Protein AF-A0A6M1PQY9-F1 (afdb_monomer_lite)

Secondary structure (DSSP, 8-state):
---TT-TTPPP-GGGHHHHHHH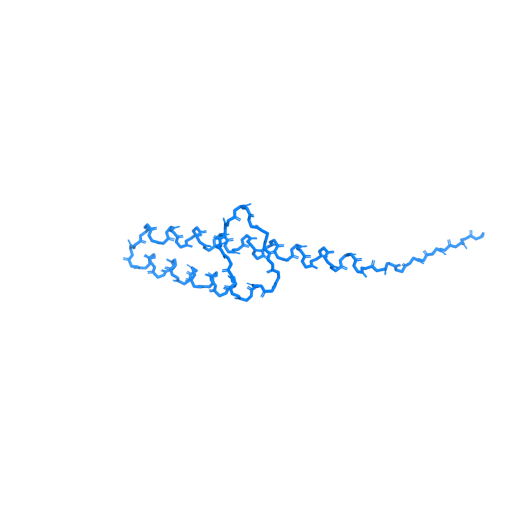HHHHHHHHHHHHHTT-HHHHHHHHHHHHHHHHHHHHHHHHHHHHHHHT-----------

Sequence (81 aa):
MACVGCGAKVPRPEFREEIEAFYNWADESEKRFEQLGFFLEAKKMKIAKNRAKNELKEIQLIEKSQKDESYAPEIRISSNK

Foldseek 3Di:
DPDQLDPVDQQDLVCLVVLVVQLVVLVVQLVVCVVVVVNVSNVVSVVSNVSSVVSNVSSVVVVVVVVVVVDDDDDDDDDDD

pLDDT: mean 92.99, std 8.12, range [55.09, 98.62]

Organism: NCBI:txid1850370

Structure (mmCIF, N/CA/C/O backbone):
data_AF-A0A6M1PQY9-F1
#
_entry.id   AF-A0A6M1PQY9-F1
#
loop_
_atom_site.group_PDB
_atom_site.id
_atom_site.type_symbol
_atom_site.label_atom_id
_atom_site.label_alt_id
_atom_site.label_comp_id
_atom_site.label_asym_id
_atom_site.label_entity_id
_atom_site.label_seq_id
_atom_site.pdbx_PDB_ins_code
_atom_site.Cartn_x
_atom_site.Cartn_y
_atom_site.Cartn_z
_atom_site.occupancy
_atom_site.B_iso_or_equiv
_atom_site.auth_seq_id
_atom_site.auth_comp_id
_atom_site.auth_asym_id
_atom_site.auth_atom_id
_atom_site.pdbx_PDB_model_num
ATOM 1 N N . MET A 1 1 ? 2.852 -14.513 -1.357 1.00 63.69 1 MET A N 1
ATOM 2 C CA . MET A 1 1 ? 3.098 -13.283 -0.572 1.00 63.69 1 MET A CA 1
ATOM 3 C C . MET A 1 1 ? 3.652 -13.621 0.819 1.00 63.69 1 MET A C 1
ATOM 5 O O . MET A 1 1 ? 3.002 -14.343 1.562 1.00 63.69 1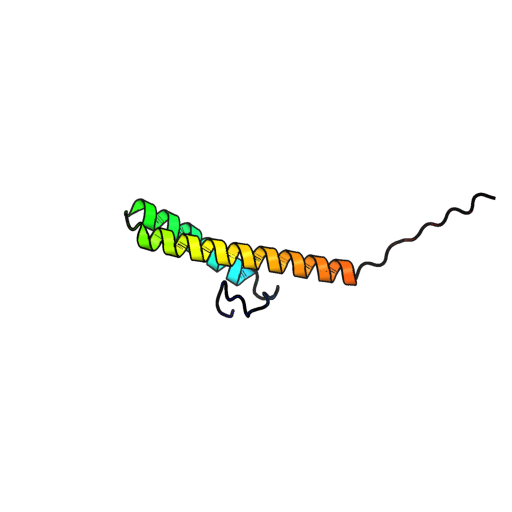 MET A O 1
ATOM 9 N N . ALA A 1 2 ? 4.855 -13.144 1.162 1.00 74.31 2 ALA A N 1
ATOM 10 C CA . ALA A 1 2 ? 5.408 -13.223 2.527 1.00 74.31 2 ALA A CA 1
ATOM 11 C C . ALA A 1 2 ? 4.824 -12.120 3.443 1.00 74.31 2 ALA A C 1
ATOM 13 O O . ALA A 1 2 ? 4.036 -11.296 2.984 1.00 74.31 2 ALA A O 1
ATOM 14 N N . CYS A 1 3 ? 5.221 -12.067 4.719 1.00 83.94 3 CYS A N 1
ATOM 15 C CA . CYS A 1 3 ? 4.725 -11.082 5.691 1.00 83.94 3 CYS A CA 1
ATOM 16 C C . CYS A 1 3 ? 4.879 -9.618 5.216 1.00 83.94 3 CYS A C 1
ATOM 18 O O . CYS A 1 3 ? 5.955 -9.207 4.782 1.00 83.94 3 CYS A O 1
ATOM 20 N N . VAL A 1 4 ? 3.793 -8.836 5.303 1.00 88.50 4 VAL A N 1
ATOM 21 C CA . VAL A 1 4 ? 3.745 -7.421 4.885 1.00 88.50 4 VAL A CA 1
ATOM 22 C C . VAL A 1 4 ? 4.341 -6.515 5.969 1.00 88.50 4 VAL A C 1
ATOM 24 O O . VAL A 1 4 ? 3.915 -6.536 7.127 1.00 88.50 4 VAL A O 1
ATOM 27 N N . GLY A 1 5 ? 5.313 -5.689 5.589 1.00 85.88 5 GLY A N 1
ATOM 28 C CA . GLY A 1 5 ? 6.053 -4.764 6.444 1.00 85.88 5 GLY A CA 1
ATOM 29 C C . GLY A 1 5 ? 7.207 -5.397 7.218 1.00 85.88 5 GLY A C 1
ATOM 30 O O . GLY A 1 5 ? 7.591 -4.871 8.263 1.00 85.88 5 GLY A O 1
ATOM 31 N N . CYS A 1 6 ? 7.732 -6.532 6.759 1.00 91.00 6 CYS A N 1
ATOM 32 C CA . CYS A 1 6 ? 8.908 -7.155 7.357 1.00 91.00 6 CYS A CA 1
ATOM 33 C C . CYS A 1 6 ? 10.189 -6.468 6.878 1.00 91.00 6 CYS A C 1
ATOM 35 O O . CYS A 1 6 ? 10.500 -6.510 5.695 1.00 91.00 6 CYS A O 1
ATOM 37 N N . GLY A 1 7 ? 10.972 -5.900 7.798 1.00 86.56 7 GLY A N 1
ATOM 38 C CA . GLY A 1 7 ? 12.217 -5.201 7.449 1.00 86.56 7 GLY A CA 1
ATOM 39 C C . GLY A 1 7 ? 13.334 -6.097 6.898 1.00 86.56 7 GLY A C 1
ATOM 40 O O . GLY A 1 7 ? 14.301 -5.586 6.352 1.00 86.56 7 GLY A O 1
ATOM 41 N N . ALA A 1 8 ? 13.215 -7.421 7.030 1.00 88.75 8 ALA A N 1
ATOM 42 C CA . ALA A 1 8 ? 14.168 -8.383 6.470 1.00 88.75 8 ALA A CA 1
ATOM 43 C C . ALA A 1 8 ? 13.762 -8.898 5.073 1.00 88.75 8 ALA A C 1
ATOM 45 O O . ALA A 1 8 ? 14.452 -9.740 4.502 1.00 88.75 8 ALA A O 1
ATOM 46 N N . LYS A 1 9 ? 12.623 -8.445 4.538 1.00 89.31 9 LYS A N 1
ATOM 47 C CA . LYS A 1 9 ? 12.082 -8.868 3.243 1.00 89.31 9 LYS A CA 1
ATOM 48 C C . LYS A 1 9 ? 12.394 -7.807 2.190 1.00 89.31 9 LYS A C 1
ATOM 50 O O . LYS A 1 9 ? 12.183 -6.627 2.433 1.00 89.31 9 LYS A O 1
ATOM 55 N N . VAL A 1 10 ? 12.795 -8.244 0.997 1.00 90.69 10 VAL A N 1
ATOM 56 C CA . VAL A 1 10 ? 12.807 -7.397 -0.206 1.00 90.69 10 VAL A CA 1
ATOM 57 C C . VAL A 1 10 ? 11.463 -7.559 -0.928 1.00 90.69 10 VAL A C 1
ATOM 59 O O . VAL A 1 10 ? 11.102 -8.694 -1.265 1.00 90.69 10 VAL A O 1
ATOM 62 N N . PRO A 1 11 ? 10.686 -6.485 -1.151 1.00 91.75 11 PRO A N 1
ATOM 63 C CA . PRO A 1 11 ? 9.454 -6.560 -1.931 1.00 91.75 11 PRO A CA 1
ATOM 64 C C . PRO A 1 11 ? 9.721 -6.989 -3.374 1.00 91.75 11 PRO A C 1
ATOM 66 O O . PRO A 1 11 ? 10.732 -6.619 -3.966 1.00 91.75 11 PRO A O 1
ATOM 69 N N . ARG A 1 12 ? 8.816 -7.786 -3.948 1.00 92.25 12 ARG A N 1
ATOM 70 C CA . ARG A 1 12 ? 8.953 -8.302 -5.317 1.00 92.25 12 ARG A CA 1
ATOM 71 C C . ARG A 1 12 ? 7.804 -7.782 -6.184 1.00 92.25 12 ARG A C 1
ATOM 73 O O . ARG A 1 12 ? 6.663 -7.887 -5.727 1.00 92.25 12 ARG A O 1
ATOM 80 N N . PRO A 1 13 ? 8.070 -7.273 -7.404 1.00 94.50 13 PRO A N 1
ATOM 81 C CA . PRO A 1 13 ? 7.025 -6.748 -8.287 1.00 94.50 13 PRO A CA 1
ATOM 82 C C . PRO A 1 13 ? 5.911 -7.751 -8.608 1.00 94.50 13 PRO A C 1
ATOM 84 O O . PRO A 1 13 ? 4.758 -7.360 -8.740 1.00 94.50 13 PRO A O 1
ATOM 87 N N . GLU A 1 14 ? 6.228 -9.048 -8.646 1.00 94.88 14 GLU A N 1
ATOM 88 C CA . GLU A 1 14 ? 5.256 -10.125 -8.892 1.00 94.88 14 GLU A CA 1
ATOM 89 C C . GLU A 1 14 ? 4.111 -10.204 -7.870 1.00 94.88 14 GLU A C 1
ATOM 91 O O . GLU A 1 14 ? 3.086 -10.793 -8.182 1.00 94.88 14 GLU A O 1
ATOM 96 N N . PHE A 1 15 ? 4.272 -9.622 -6.675 1.00 94.88 15 PHE A N 1
ATOM 97 C CA . PHE A 1 15 ? 3.244 -9.615 -5.627 1.00 94.88 15 PHE A CA 1
ATOM 98 C C . PHE A 1 15 ? 2.519 -8.271 -5.498 1.00 94.88 15 PHE A C 1
ATOM 100 O O . PHE A 1 15 ? 1.905 -7.991 -4.464 1.00 94.88 15 PHE A O 1
ATOM 107 N N . ARG A 1 16 ? 2.662 -7.377 -6.483 1.00 95.56 16 ARG A N 1
ATOM 108 C CA . ARG A 1 16 ? 2.108 -6.022 -6.409 1.00 95.56 16 ARG A CA 1
ATOM 109 C C . ARG A 1 16 ? 0.598 -6.037 -6.189 1.00 95.56 16 ARG A C 1
ATOM 111 O O . ARG A 1 16 ? 0.122 -5.337 -5.300 1.00 95.56 16 ARG A O 1
ATOM 118 N N . GLU A 1 17 ? -0.130 -6.839 -6.962 1.00 96.31 17 GLU A N 1
ATOM 119 C CA . GLU A 1 17 ? -1.594 -6.899 -6.905 1.00 96.31 17 GLU A CA 1
ATOM 120 C C . GLU A 1 17 ? -2.085 -7.389 -5.539 1.00 96.31 17 GLU A C 1
ATOM 122 O O . GLU A 1 17 ? -3.008 -6.813 -4.964 1.00 96.31 17 GLU A O 1
ATOM 127 N N . GLU A 1 18 ? -1.431 -8.394 -4.952 1.00 95.62 18 GLU A N 1
ATOM 128 C CA . GLU A 1 18 ? -1.786 -8.888 -3.621 1.00 95.62 18 GLU A CA 1
ATOM 129 C C . GLU A 1 18 ? -1.503 -7.856 -2.525 1.00 95.62 18 GLU A C 1
ATOM 131 O O . GLU A 1 18 ? -2.268 -7.746 -1.563 1.00 95.62 18 GLU A O 1
ATOM 136 N N . ILE A 1 19 ? -0.429 -7.072 -2.663 1.00 96.19 19 ILE A N 1
ATOM 137 C CA . ILE A 1 19 ? -0.113 -5.992 -1.720 1.00 96.19 19 ILE A CA 1
ATOM 138 C C . ILE A 1 19 ? -1.107 -4.829 -1.880 1.00 96.19 19 ILE A C 1
ATOM 140 O O . ILE A 1 19 ? -1.527 -4.256 -0.872 1.00 96.19 19 ILE A O 1
ATOM 144 N N . GLU A 1 20 ? -1.531 -4.498 -3.104 1.00 97.56 20 GLU A N 1
ATOM 145 C CA . GLU A 1 20 ? -2.589 -3.510 -3.364 1.00 97.56 20 GLU A CA 1
ATOM 146 C C . GLU A 1 20 ? -3.937 -3.970 -2.786 1.00 97.56 20 GLU A C 1
ATOM 148 O O . GLU A 1 20 ? -4.611 -3.201 -2.096 1.00 97.56 20 GLU A O 1
ATOM 153 N N . ALA A 1 21 ? -4.296 -5.245 -2.956 1.00 97.69 21 ALA A N 1
ATOM 154 C CA . ALA A 1 21 ? -5.488 -5.828 -2.346 1.00 97.69 21 ALA A CA 1
ATOM 155 C C . ALA A 1 21 ? -5.432 -5.766 -0.809 1.00 97.69 21 ALA A C 1
ATOM 157 O O . ALA A 1 21 ? -6.406 -5.374 -0.162 1.00 97.69 21 ALA A O 1
ATOM 158 N N . PHE A 1 22 ? -4.278 -6.083 -0.211 1.00 97.25 22 PHE A N 1
ATOM 159 C CA . PHE A 1 22 ? -4.070 -5.965 1.232 1.00 97.25 22 PHE A CA 1
ATOM 160 C C . PHE A 1 22 ? -4.168 -4.509 1.717 1.00 97.25 22 PHE A C 1
ATOM 162 O O . PHE A 1 22 ? -4.751 -4.249 2.771 1.00 97.25 22 PHE A O 1
ATOM 169 N N . TYR A 1 23 ? -3.625 -3.551 0.957 1.00 98.25 23 TYR A N 1
ATOM 170 C CA . TYR A 1 23 ? -3.744 -2.122 1.254 1.00 98.25 23 TYR A CA 1
ATOM 171 C C . TYR A 1 23 ? -5.212 -1.680 1.284 1.00 98.25 23 TYR A C 1
ATOM 173 O O . TYR A 1 23 ? -5.632 -1.049 2.256 1.00 98.25 23 TYR A O 1
ATOM 181 N N . ASN A 1 24 ? -5.987 -2.050 0.262 1.00 98.50 24 ASN A N 1
ATOM 182 C CA . ASN A 1 24 ? -7.403 -1.695 0.157 1.00 98.50 24 ASN A CA 1
ATOM 183 C C . ASN A 1 24 ? -8.212 -2.298 1.311 1.00 98.50 24 ASN A C 1
ATOM 185 O O . ASN A 1 24 ? -8.946 -1.581 1.989 1.00 98.50 24 ASN A O 1
ATOM 189 N N . TRP A 1 25 ? -7.994 -3.582 1.616 1.00 98.31 25 TRP A N 1
ATOM 190 C CA . TRP A 1 25 ? -8.620 -4.240 2.765 1.00 98.31 25 TRP A CA 1
ATOM 191 C C . TRP A 1 25 ? -8.305 -3.527 4.089 1.00 98.31 25 TRP A C 1
ATOM 193 O O . TRP A 1 25 ? -9.201 -3.323 4.914 1.00 98.31 25 TRP A O 1
ATOM 203 N N . ALA A 1 26 ? -7.048 -3.127 4.303 1.00 98.31 26 ALA A N 1
ATOM 204 C CA . ALA A 1 26 ? -6.644 -2.421 5.515 1.00 98.31 26 ALA A CA 1
ATOM 205 C C . ALA A 1 26 ? -7.273 -1.017 5.604 1.00 98.31 26 ALA A C 1
ATOM 207 O O . ALA A 1 26 ? -7.673 -0.604 6.691 1.00 98.31 26 ALA A O 1
ATOM 208 N N . ASP A 1 27 ? -7.396 -0.294 4.486 1.00 98.62 27 ASP A N 1
ATOM 209 C CA . ASP A 1 27 ? -8.030 1.032 4.438 1.00 98.62 27 ASP A CA 1
ATOM 210 C C . ASP A 1 27 ? -9.537 0.977 4.718 1.00 98.62 27 ASP A C 1
ATOM 212 O O . ASP A 1 27 ? -10.051 1.750 5.529 1.00 98.62 27 ASP A O 1
ATOM 216 N N . GLU A 1 28 ? -10.244 0.028 4.104 1.00 98.62 28 GLU A N 1
ATOM 217 C CA . GLU A 1 28 ? -11.669 -0.199 4.357 1.00 98.62 28 GLU A CA 1
ATOM 218 C C . GLU A 1 28 ? -11.919 -0.633 5.805 1.00 98.62 28 GLU A C 1
ATOM 220 O O . GLU A 1 28 ? -12.843 -0.144 6.463 1.00 98.62 28 GLU A O 1
ATOM 225 N N . SER A 1 29 ? -11.059 -1.509 6.331 1.00 98.56 29 SER A N 1
ATOM 226 C CA . SER A 1 29 ? -11.149 -1.984 7.712 1.00 98.56 29 SER A CA 1
ATOM 227 C C . SER A 1 29 ? -10.879 -0.871 8.726 1.00 98.56 29 SER A C 1
ATOM 229 O O . SER A 1 29 ? -11.596 -0.781 9.719 1.00 98.56 29 SER A O 1
ATOM 231 N N . GLU A 1 30 ? -9.895 0.004 8.482 1.00 98.62 30 GLU A N 1
ATOM 232 C CA . GLU A 1 30 ? -9.638 1.186 9.320 1.00 98.62 30 GLU A CA 1
ATOM 233 C C . GLU A 1 30 ? -10.895 2.056 9.424 1.00 98.62 30 GLU A C 1
ATOM 235 O O . GLU A 1 30 ? -11.379 2.289 10.532 1.00 98.62 30 GLU A O 1
ATOM 240 N N . LYS A 1 31 ? -11.483 2.439 8.282 1.00 98.50 31 LYS A N 1
ATOM 241 C CA . LYS A 1 31 ? -12.701 3.267 8.229 1.00 98.50 31 LYS A CA 1
ATOM 242 C C . LYS A 1 31 ? -13.873 2.609 8.955 1.00 98.50 31 LYS A C 1
ATOM 244 O O . LYS A 1 31 ? -14.578 3.263 9.723 1.00 98.50 31 LYS A O 1
ATOM 249 N N . ARG A 1 32 ? -14.076 1.304 8.743 1.00 98.56 32 ARG A N 1
ATOM 250 C CA . ARG A 1 32 ? -15.140 0.543 9.410 1.00 98.56 32 ARG A CA 1
ATOM 251 C C . ARG A 1 32 ? -14.954 0.523 10.927 1.00 98.56 32 ARG A C 1
ATOM 253 O O . ARG A 1 32 ? -15.922 0.700 11.661 1.00 98.56 32 ARG A O 1
ATOM 260 N N . PHE A 1 33 ? -13.735 0.299 11.410 1.00 98.62 33 PHE A N 1
ATOM 261 C CA . PHE A 1 33 ? -13.464 0.255 12.847 1.00 98.62 33 PHE A CA 1
ATOM 262 C C . PHE A 1 33 ? -13.571 1.629 13.509 1.00 98.62 33 PHE A C 1
ATOM 264 O O . PHE A 1 33 ? -14.064 1.705 14.632 1.00 98.62 33 PHE A O 1
ATOM 271 N N . GLU A 1 34 ? -13.208 2.709 12.814 1.00 98.19 34 GLU A N 1
ATOM 272 C CA . GLU A 1 34 ? -13.457 4.075 13.290 1.00 98.19 34 GLU A CA 1
ATOM 273 C C . GLU A 1 34 ? -14.957 4.345 13.472 1.00 98.19 34 GLU A C 1
ATOM 275 O O . GLU A 1 34 ? -15.366 4.830 14.525 1.00 98.19 34 GLU A O 1
ATOM 280 N N . GLN A 1 35 ? -15.788 3.959 12.498 1.00 98.31 35 GLN A N 1
ATOM 281 C CA . GLN A 1 35 ? -17.247 4.122 12.573 1.00 98.31 35 GLN A CA 1
ATOM 282 C C . GLN A 1 35 ? -17.888 3.320 13.716 1.00 98.31 35 GLN A C 1
ATOM 284 O O . GLN A 1 35 ? -18.881 3.757 14.293 1.00 98.31 35 GLN A O 1
ATOM 289 N N . LEU A 1 36 ? -17.324 2.158 14.053 1.00 98.19 36 LEU A N 1
ATOM 290 C CA . LEU A 1 36 ? -17.801 1.298 15.142 1.00 98.19 36 LEU A CA 1
ATOM 291 C C . LEU A 1 36 ? -17.245 1.687 16.524 1.00 98.19 36 LEU A C 1
ATOM 293 O O . LEU A 1 36 ? -17.609 1.065 17.519 1.00 98.19 36 LEU A O 1
ATOM 297 N N . GLY A 1 37 ? -16.358 2.685 16.606 1.00 98.25 37 GLY A N 1
ATOM 298 C CA . GLY A 1 37 ? -15.699 3.082 17.856 1.00 98.25 37 GLY A CA 1
ATOM 299 C C . GLY A 1 37 ? -14.590 2.128 18.322 1.00 98.25 37 GLY A C 1
ATOM 300 O O . GLY A 1 37 ? -14.119 2.224 19.455 1.00 98.25 37 GLY A O 1
ATOM 301 N N . PHE A 1 38 ? -14.131 1.214 17.463 1.00 98.44 38 PHE A N 1
ATOM 302 C CA . PHE A 1 38 ? -13.040 0.275 17.743 1.00 98.44 38 PHE A CA 1
ATOM 303 C C . PHE A 1 38 ? -11.681 0.905 17.412 1.00 98.44 38 PHE A C 1
ATOM 305 O O . PHE A 1 38 ? -10.991 0.538 16.459 1.00 98.44 38 PHE A O 1
ATOM 312 N N . PHE A 1 39 ? -11.286 1.904 18.203 1.00 97.06 39 PHE A N 1
ATOM 313 C CA . PHE A 1 39 ? -10.111 2.733 17.912 1.00 97.06 39 PHE A CA 1
ATOM 314 C C . PHE A 1 39 ? -8.781 1.964 17.909 1.00 97.06 39 PHE A C 1
ATOM 316 O O . PHE A 1 39 ? -7.865 2.311 17.157 1.00 97.06 39 PHE A O 1
ATOM 323 N N . LEU A 1 40 ? -8.644 0.920 18.733 1.00 98.31 40 LEU A N 1
ATOM 324 C CA . LEU A 1 40 ? -7.427 0.106 18.763 1.00 98.31 40 LEU A CA 1
ATOM 325 C C . LEU A 1 40 ? -7.274 -0.697 17.465 1.00 98.31 40 LEU A C 1
ATOM 327 O O . LEU A 1 40 ? -6.188 -0.745 16.884 1.00 98.31 40 LEU A O 1
ATOM 331 N N . GLU A 1 41 ? -8.360 -1.301 16.997 1.00 98.38 41 GLU A N 1
ATOM 332 C CA . GLU A 1 41 ? -8.440 -2.068 15.757 1.00 98.38 41 GLU A CA 1
ATOM 333 C C . GLU A 1 41 ? -8.199 -1.154 14.555 1.00 98.38 41 GLU A C 1
ATOM 335 O O . GLU A 1 41 ? -7.361 -1.476 13.711 1.00 98.38 41 GLU A O 1
ATOM 340 N N . ALA A 1 42 ? -8.817 0.031 14.534 1.00 98.56 42 ALA A N 1
ATOM 341 C CA . ALA A 1 42 ? -8.544 1.059 13.532 1.00 98.56 42 ALA A CA 1
ATOM 342 C C . ALA A 1 42 ? -7.049 1.417 13.484 1.00 98.56 42 ALA A C 1
ATOM 344 O O . ALA A 1 42 ? -6.431 1.413 12.420 1.00 98.56 42 ALA A O 1
ATOM 345 N N . LYS A 1 43 ? -6.409 1.618 14.645 1.00 98.50 43 LYS A N 1
ATOM 346 C CA . LYS A 1 43 ? -4.967 1.901 14.722 1.00 98.50 43 LYS A CA 1
ATOM 347 C C . LYS A 1 43 ? -4.110 0.748 14.189 1.00 98.50 43 LYS A C 1
ATOM 349 O O . LYS A 1 43 ? -3.109 0.997 13.515 1.00 98.50 43 LYS A O 1
ATOM 354 N N . LYS A 1 44 ? -4.480 -0.508 14.463 1.00 98.31 44 LYS A N 1
ATOM 355 C CA . LYS A 1 44 ? -3.793 -1.686 13.902 1.00 98.31 44 LYS A CA 1
ATOM 356 C C . LYS A 1 44 ? -3.916 -1.716 12.376 1.00 98.31 44 LYS A C 1
ATOM 358 O O . LYS A 1 44 ? -2.911 -1.934 11.700 1.00 98.31 44 LYS A O 1
ATOM 363 N N . MET A 1 45 ? -5.105 -1.437 11.841 1.00 98.25 45 MET A N 1
ATOM 364 C CA . MET A 1 45 ? -5.339 -1.374 10.395 1.00 98.25 45 MET A CA 1
ATOM 365 C C . MET A 1 45 ? -4.562 -0.235 9.738 1.00 98.25 45 MET A C 1
ATOM 367 O O . MET A 1 45 ? -3.903 -0.452 8.726 1.00 98.25 45 MET A O 1
ATOM 371 N N . LYS A 1 46 ? -4.496 0.937 10.375 1.00 98.38 46 LYS A N 1
ATOM 372 C CA . LYS A 1 46 ? -3.664 2.059 9.924 1.00 98.38 46 LYS A CA 1
ATOM 373 C C . LYS A 1 46 ? -2.188 1.681 9.785 1.00 98.38 46 LYS A C 1
ATOM 375 O O . LYS A 1 46 ? -1.530 2.049 8.812 1.00 98.38 46 LYS A O 1
ATOM 380 N N . ILE A 1 47 ? -1.648 0.932 10.752 1.00 98.00 47 ILE A N 1
ATOM 381 C CA . ILE A 1 47 ? -0.268 0.427 10.695 1.00 98.00 47 ILE A CA 1
ATOM 382 C C . ILE A 1 47 ? -0.105 -0.558 9.530 1.00 98.00 47 ILE A C 1
ATOM 384 O O . ILE A 1 47 ? 0.864 -0.446 8.778 1.00 98.00 47 ILE A O 1
ATOM 388 N N . ALA A 1 48 ? -1.044 -1.492 9.358 1.00 97.38 48 ALA A N 1
ATOM 389 C CA . ALA A 1 48 ? -1.031 -2.454 8.256 1.00 97.38 48 ALA A CA 1
ATOM 390 C C . ALA A 1 48 ? -1.074 -1.754 6.885 1.00 97.38 48 ALA A C 1
ATOM 392 O O . ALA A 1 48 ? -0.224 -2.017 6.033 1.00 97.38 48 ALA A O 1
ATOM 393 N N . LYS A 1 49 ? -1.976 -0.782 6.721 1.00 97.88 49 LYS A N 1
ATOM 394 C CA . LYS A 1 49 ? -2.100 0.067 5.533 1.00 97.88 49 LYS A CA 1
ATOM 395 C C . LYS A 1 49 ? -0.794 0.786 5.203 1.00 97.88 49 LYS A C 1
ATOM 397 O O . LYS A 1 49 ? -0.332 0.762 4.065 1.00 97.88 49 LYS A O 1
ATOM 402 N N . ASN A 1 50 ? -0.166 1.407 6.201 1.00 97.88 50 ASN A N 1
ATOM 403 C CA . ASN A 1 50 ? 1.092 2.130 6.005 1.00 97.88 50 ASN A CA 1
ATOM 404 C C . ASN A 1 50 ? 2.250 1.203 5.615 1.00 97.88 50 ASN A C 1
ATOM 406 O O . ASN A 1 50 ? 3.068 1.578 4.779 1.00 97.88 50 ASN A O 1
ATOM 410 N N . ARG A 1 51 ? 2.308 -0.011 6.176 1.00 96.75 51 ARG A N 1
ATOM 411 C CA . ARG A 1 51 ? 3.304 -1.022 5.790 1.00 96.75 51 ARG A CA 1
ATOM 412 C C . ARG A 1 51 ? 3.142 -1.446 4.333 1.00 96.75 51 ARG A C 1
ATOM 414 O O . ARG A 1 51 ? 4.118 -1.413 3.595 1.00 96.75 51 ARG A O 1
ATOM 421 N N . ALA A 1 52 ? 1.917 -1.752 3.910 1.00 96.88 52 ALA A N 1
ATOM 422 C CA . ALA A 1 52 ? 1.627 -2.101 2.521 1.00 96.88 52 ALA A CA 1
ATOM 423 C C . ALA A 1 52 ? 1.977 -0.955 1.561 1.00 96.88 52 ALA A C 1
ATOM 425 O O . ALA A 1 52 ? 2.642 -1.163 0.552 1.00 96.88 52 ALA A O 1
ATOM 426 N N . LYS A 1 53 ? 1.626 0.284 1.928 1.00 97.38 53 LYS A N 1
ATOM 427 C CA . LYS A 1 53 ? 1.982 1.482 1.155 1.00 97.38 53 LYS A CA 1
ATOM 428 C C . LYS A 1 53 ? 3.492 1.641 0.974 1.00 97.38 53 LYS A C 1
ATOM 430 O O . LYS A 1 53 ? 3.927 2.089 -0.083 1.00 97.38 53 LYS A O 1
ATOM 435 N N . ASN A 1 54 ? 4.282 1.331 1.999 1.00 96.44 54 ASN A N 1
ATOM 436 C CA . ASN A 1 54 ? 5.738 1.398 1.905 1.00 96.44 54 ASN A CA 1
ATOM 437 C C . ASN A 1 54 ? 6.285 0.313 0.974 1.00 96.44 54 ASN A C 1
ATOM 439 O O . ASN A 1 54 ? 7.063 0.645 0.087 1.00 96.44 54 ASN A O 1
ATOM 443 N N . GLU A 1 55 ? 5.808 -0.930 1.088 1.00 95.56 55 GLU A N 1
ATOM 444 C CA . GLU A 1 55 ? 6.221 -1.996 0.164 1.00 95.56 55 GLU A CA 1
ATOM 445 C C . GLU A 1 55 ? 5.877 -1.665 -1.296 1.00 95.56 55 GLU A C 1
ATOM 447 O O . GLU A 1 55 ? 6.704 -1.874 -2.178 1.00 95.56 55 GLU A O 1
ATOM 452 N N . LEU A 1 56 ? 4.703 -1.081 -1.570 1.00 96.69 56 LEU A N 1
ATOM 453 C CA . LEU A 1 56 ? 4.336 -0.652 -2.928 1.00 96.69 56 LEU A CA 1
ATOM 454 C C . LEU A 1 56 ? 5.289 0.413 -3.481 1.00 96.69 56 LEU A C 1
ATOM 456 O O . LEU A 1 56 ? 5.642 0.372 -4.657 1.00 96.69 56 LEU A O 1
ATOM 460 N N . LYS A 1 57 ? 5.737 1.356 -2.645 1.00 96.50 57 LYS A N 1
ATOM 461 C CA . LYS A 1 57 ? 6.744 2.347 -3.053 1.00 96.50 57 LYS A CA 1
ATOM 462 C C . LYS A 1 57 ? 8.091 1.698 -3.348 1.00 96.50 57 LYS A C 1
ATOM 464 O O . LYS A 1 57 ? 8.749 2.087 -4.305 1.00 96.50 57 LYS A O 1
ATOM 469 N N . GLU A 1 58 ? 8.504 0.728 -2.541 1.00 95.50 58 GLU A N 1
ATOM 470 C CA . GLU A 1 58 ? 9.739 -0.022 -2.777 1.00 95.50 58 GLU A CA 1
ATOM 471 C C . GLU A 1 58 ? 9.664 -0.807 -4.093 1.00 95.50 58 GLU A C 1
ATOM 473 O O . GL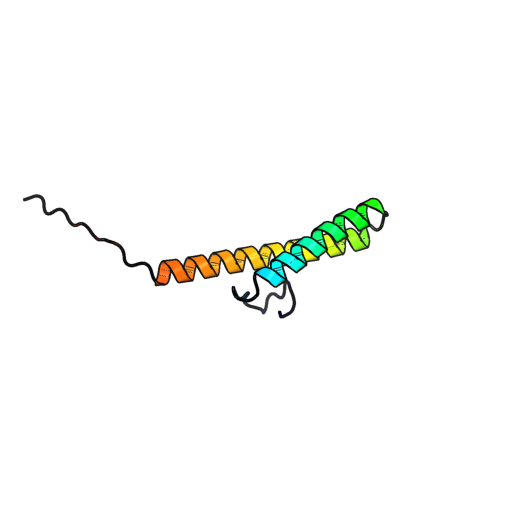U A 1 58 ? 10.593 -0.731 -4.892 1.00 95.50 58 GLU A O 1
ATOM 478 N N . ILE A 1 59 ? 8.530 -1.455 -4.384 1.00 95.94 59 ILE A N 1
ATOM 479 C CA . ILE A 1 59 ? 8.285 -2.113 -5.678 1.00 95.94 59 ILE A CA 1
ATOM 480 C C . ILE A 1 59 ? 8.413 -1.119 -6.837 1.00 95.94 59 ILE A C 1
ATOM 482 O O . ILE A 1 59 ? 9.119 -1.404 -7.800 1.00 95.94 59 ILE A O 1
ATOM 486 N N . GLN A 1 60 ? 7.799 0.064 -6.735 1.00 97.06 60 GLN A N 1
ATOM 487 C CA . GLN A 1 60 ? 7.914 1.101 -7.770 1.00 97.06 60 GLN A CA 1
ATOM 488 C C . GLN A 1 60 ? 9.368 1.537 -8.008 1.00 97.06 60 GLN A C 1
ATOM 490 O O . GLN A 1 60 ? 9.766 1.786 -9.147 1.00 97.06 60 GLN A O 1
ATOM 495 N N . LEU A 1 61 ? 10.173 1.642 -6.946 1.00 96.19 61 LEU A N 1
ATOM 496 C CA . LEU A 1 61 ? 11.596 1.966 -7.062 1.00 96.19 61 LEU A CA 1
ATOM 497 C C . LEU A 1 61 ? 12.382 0.839 -7.742 1.00 96.19 61 LEU A C 1
ATOM 499 O O . LEU A 1 61 ? 13.227 1.124 -8.588 1.00 96.19 61 LEU A O 1
ATOM 503 N N . ILE A 1 62 ? 12.078 -0.420 -7.418 1.00 94.88 62 ILE A N 1
ATOM 504 C CA . ILE A 1 62 ? 12.695 -1.596 -8.045 1.00 94.88 62 ILE A CA 1
ATOM 505 C C . ILE A 1 62 ? 12.378 -1.636 -9.544 1.00 94.88 62 ILE A C 1
ATOM 507 O O . ILE A 1 62 ? 13.293 -1.765 -10.352 1.00 94.88 62 ILE A O 1
ATOM 511 N N . GLU A 1 63 ? 11.113 -1.464 -9.930 1.00 95.31 63 GLU A N 1
ATOM 512 C CA . GLU A 1 63 ? 10.695 -1.429 -11.341 1.00 95.31 63 GLU A CA 1
ATOM 513 C C . GLU A 1 63 ? 11.411 -0.315 -12.114 1.00 95.31 63 GLU A C 1
ATOM 515 O O . GLU A 1 63 ? 11.864 -0.511 -13.244 1.00 95.31 63 GLU A O 1
ATOM 520 N N . LYS A 1 64 ? 11.549 0.865 -11.497 1.00 95.19 64 LYS A N 1
ATOM 521 C CA . LYS A 1 64 ? 12.278 1.979 -12.102 1.00 95.19 64 LYS A CA 1
ATOM 522 C C . LYS A 1 64 ? 13.760 1.647 -12.282 1.00 95.19 64 LYS A C 1
ATOM 524 O O . LYS A 1 64 ? 14.288 1.882 -13.362 1.00 95.19 64 LYS A O 1
ATOM 529 N N . SER A 1 65 ? 14.397 1.062 -11.267 1.00 94.62 65 SER A N 1
ATOM 530 C CA . SER A 1 65 ? 15.796 0.623 -11.343 1.00 94.62 65 SER A CA 1
ATOM 531 C C . SER A 1 65 ? 16.011 -0.374 -12.482 1.00 94.62 65 SER A C 1
ATOM 533 O O . SER A 1 65 ? 16.928 -0.210 -13.275 1.00 94.62 65 SER A O 1
ATOM 535 N N . GLN A 1 66 ? 15.123 -1.362 -12.622 1.00 92.94 66 GLN A N 1
ATOM 536 C CA . GLN A 1 66 ? 15.178 -2.346 -13.710 1.00 92.94 66 GLN A CA 1
ATOM 537 C C . GLN A 1 66 ? 15.048 -1.687 -15.089 1.00 92.94 66 GLN A C 1
ATOM 539 O O . GLN A 1 66 ? 15.737 -2.059 -16.039 1.00 92.94 66 GLN A O 1
ATOM 544 N N . LYS A 1 67 ? 14.176 -0.680 -15.209 1.00 92.75 67 LYS A N 1
ATOM 545 C CA . LYS A 1 67 ? 14.039 0.095 -16.443 1.00 92.75 67 LYS A CA 1
ATOM 546 C C . LYS A 1 67 ? 15.316 0.877 -16.756 1.00 92.75 67 LYS A C 1
ATOM 548 O O . LYS A 1 67 ? 15.756 0.854 -17.904 1.00 92.75 67 LYS A O 1
ATOM 553 N N . ASP A 1 68 ? 15.903 1.527 -15.756 1.00 93.75 68 ASP A N 1
ATOM 554 C CA . ASP A 1 68 ? 17.137 2.305 -15.897 1.00 93.75 68 ASP A CA 1
ATOM 555 C C . ASP A 1 68 ? 18.332 1.405 -16.272 1.00 93.75 68 ASP A C 1
ATOM 557 O O . ASP A 1 68 ? 19.130 1.782 -17.125 1.00 93.75 68 ASP A O 1
ATOM 561 N N . GLU A 1 69 ? 18.416 0.182 -15.734 1.00 92.00 69 GLU A N 1
ATOM 562 C CA . GLU A 1 69 ? 19.422 -0.823 -16.127 1.00 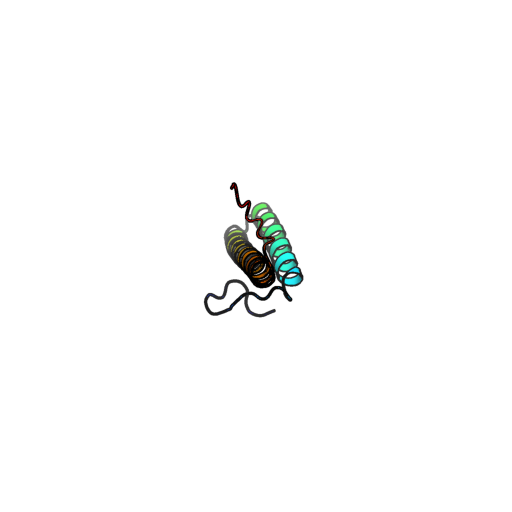92.00 69 GLU A CA 1
ATOM 563 C C . GLU A 1 69 ? 19.329 -1.208 -17.612 1.00 92.00 69 GLU A C 1
ATOM 565 O O . GLU A 1 69 ? 20.345 -1.448 -18.263 1.00 92.00 6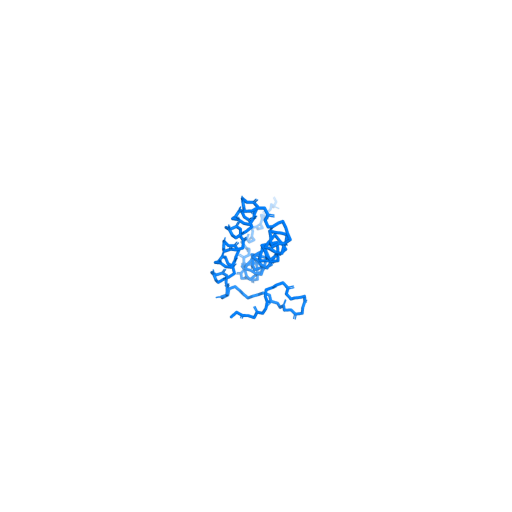9 GLU A O 1
ATOM 570 N N . SER A 1 70 ? 18.114 -1.248 -18.163 1.00 90.69 70 SER A N 1
ATOM 571 C CA . SER A 1 70 ? 17.874 -1.556 -19.579 1.00 90.69 70 SER A CA 1
ATOM 572 C C . SER A 1 70 ? 18.006 -0.348 -20.516 1.00 90.69 70 SER A C 1
ATOM 574 O O . SER A 1 70 ? 17.922 -0.495 -21.738 1.00 90.69 70 SER A O 1
ATOM 576 N N . TYR A 1 71 ? 18.178 0.858 -19.970 1.00 91.56 71 TYR A N 1
ATOM 577 C CA . TYR A 1 71 ? 18.148 2.088 -20.747 1.00 91.56 71 TYR A CA 1
ATOM 578 C C . TYR A 1 71 ? 19.481 2.341 -21.463 1.00 91.56 71 TYR A C 1
ATOM 580 O O . TYR A 1 71 ? 20.507 2.610 -20.841 1.00 91.56 71 TYR A O 1
ATOM 588 N N . ALA A 1 72 ? 19.450 2.324 -22.797 1.00 88.25 72 ALA A N 1
ATOM 589 C CA . ALA A 1 72 ? 20.566 2.739 -23.642 1.00 88.25 72 ALA A CA 1
ATOM 590 C C . ALA A 1 72 ? 20.348 4.186 -24.134 1.00 88.25 72 ALA A C 1
ATOM 592 O O . ALA A 1 72 ? 19.423 4.421 -24.917 1.00 88.25 72 ALA A O 1
ATOM 593 N N . PRO A 1 73 ? 21.159 5.172 -23.703 1.00 87.75 73 PRO A N 1
ATOM 594 C CA . PRO A 1 73 ? 20.982 6.557 -24.124 1.00 87.75 73 PRO A CA 1
ATOM 595 C C . PRO A 1 73 ? 21.430 6.781 -25.574 1.00 87.75 73 PRO A C 1
ATOM 597 O O . PRO A 1 73 ? 22.510 6.352 -25.982 1.00 87.75 73 PRO A O 1
ATOM 600 N N . GLU A 1 74 ? 20.649 7.548 -26.336 1.00 86.94 74 GLU A N 1
ATOM 601 C CA . GLU A 1 74 ? 21.102 8.099 -27.616 1.00 86.94 74 GLU A CA 1
ATOM 602 C C . GLU A 1 74 ? 22.082 9.254 -27.371 1.00 86.94 74 GLU A C 1
ATOM 604 O O . GLU A 1 74 ? 21.696 10.352 -26.963 1.00 86.94 74 GLU A O 1
ATOM 609 N N . ILE A 1 75 ? 23.367 9.021 -27.633 1.00 87.00 75 ILE A N 1
ATOM 610 C CA . ILE A 1 75 ? 24.404 10.046 -27.499 1.00 87.00 75 ILE A CA 1
ATOM 611 C C . ILE A 1 75 ? 24.530 10.799 -28.828 1.00 87.00 75 ILE A C 1
ATOM 613 O O . ILE A 1 75 ? 24.928 10.227 -29.842 1.00 87.00 75 ILE A O 1
ATOM 617 N N . ARG A 1 76 ? 24.233 12.104 -28.828 1.00 86.06 76 ARG A N 1
ATOM 618 C CA . ARG A 1 76 ? 24.503 12.998 -29.967 1.00 86.06 76 ARG A CA 1
ATOM 619 C C . ARG A 1 76 ? 25.709 13.873 -29.654 1.00 86.06 76 ARG A C 1
ATOM 621 O O . ARG A 1 76 ? 25.631 14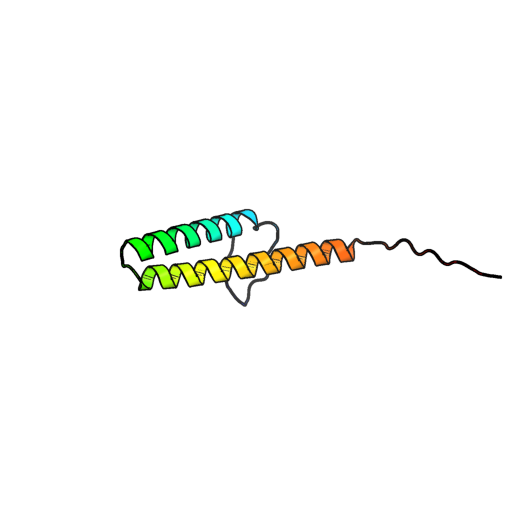.747 -28.797 1.00 86.06 76 ARG A O 1
ATOM 628 N N . ILE A 1 77 ? 26.813 13.649 -30.361 1.00 86.44 77 ILE A N 1
ATOM 629 C CA . ILE A 1 77 ? 28.021 14.477 -30.261 1.00 86.44 77 ILE A CA 1
ATOM 630 C C . ILE A 1 77 ? 28.063 15.397 -31.482 1.00 86.44 77 ILE A C 1
ATOM 632 O O . ILE A 1 77 ? 28.301 14.941 -32.599 1.00 86.44 77 ILE A O 1
ATOM 636 N N . SER A 1 78 ? 27.820 16.694 -31.290 1.00 81.00 78 SER A N 1
ATOM 637 C CA . SER A 1 78 ? 28.024 17.699 -32.337 1.00 81.00 78 SER A CA 1
ATOM 638 C C . SER A 1 78 ? 29.496 18.112 -32.368 1.00 81.00 78 SER A C 1
ATOM 640 O O . SER A 1 78 ? 29.969 18.797 -31.461 1.00 81.00 78 SER A O 1
ATOM 642 N N . SER A 1 79 ? 30.226 17.710 -33.407 1.00 73.06 79 SER A N 1
ATOM 643 C CA . SER A 1 79 ? 31.551 18.264 -33.693 1.00 73.06 79 SER A CA 1
ATOM 644 C C . SER A 1 79 ? 31.363 19.593 -34.429 1.00 73.06 79 SER A C 1
ATOM 646 O O . SER A 1 79 ? 31.115 19.603 -35.632 1.00 73.06 79 SER A O 1
ATOM 648 N N . ASN A 1 80 ? 31.425 20.713 -33.705 1.00 67.31 80 ASN A N 1
ATOM 649 C CA . ASN A 1 80 ? 31.653 22.007 -34.345 1.00 67.31 80 ASN A CA 1
ATOM 650 C C . ASN A 1 80 ? 33.132 22.061 -34.745 1.00 67.31 80 ASN A C 1
ATOM 652 O O . ASN A 1 80 ? 34.006 21.990 -33.879 1.00 67.31 80 ASN A O 1
ATOM 656 N N . LYS A 1 81 ? 33.376 22.107 -36.057 1.00 55.09 81 LYS A N 1
ATOM 657 C CA . LYS A 1 81 ? 34.661 22.488 -36.652 1.00 55.09 81 LYS A CA 1
ATOM 658 C C . LYS A 1 81 ? 34.836 23.998 -36.601 1.00 55.09 81 LYS A C 1
ATOM 660 O O . LYS A 1 81 ? 33.813 24.698 -36.767 1.00 55.09 81 LYS A O 1
#

Radius of gyration: 19.9 Å; chains: 1; bounding box: 52×36×55 Å